Protein AF-A0ABD0QL43-F1 (afdb_monomer_lite)

Radius of gyration: 17.09 Å; chains: 1; bounding box: 35×27×38 Å

Sequence (55 aa):
TFSRCVLSCEEVDDLDELLATRLLSFLMDHHQEVLQVPVYLRNAVEDHISYLKSL

Foldseek 3Di:
DVLCVVPPDPPCPDDPPVVSVVVVVVCVVCVCPPVPDPPVVVVVVVVVVVVVVVD

Organism: Cirrhinus mrigala (NCBI:txid683832)

Sec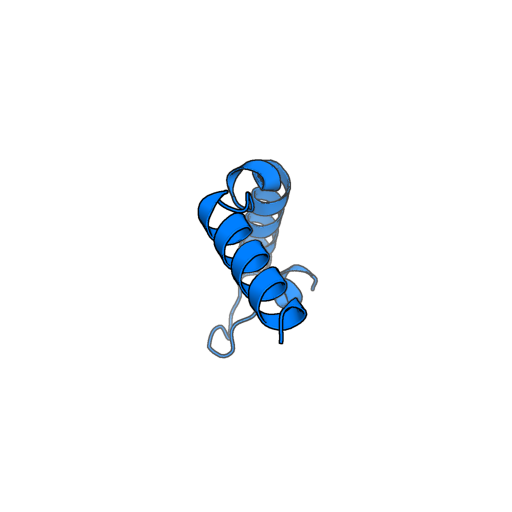ondary structure (DSSP, 8-state):
-HHHHHH--TT-TT--HHHHHHHHHHHHHTHHHHSPPPHHHHHHHHHHHHHHHT-

Structure (mmCIF, N/CA/C/O backbone):
data_AF-A0ABD0QL43-F1
#
_entry.id   AF-A0ABD0QL43-F1
#
loop_
_atom_site.group_PDB
_atom_site.id
_atom_site.type_symbol
_atom_site.label_atom_id
_atom_site.label_alt_id
_atom_site.label_comp_id
_atom_site.label_asym_id
_atom_site.label_entity_id
_atom_site.label_seq_id
_atom_site.pdbx_PDB_ins_code
_atom_site.C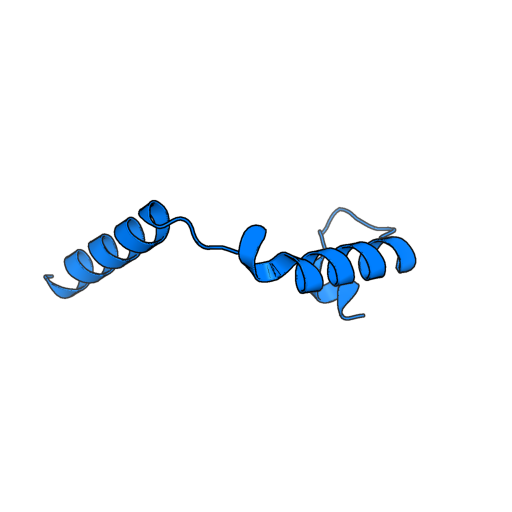artn_x
_atom_site.Cartn_y
_atom_site.Cartn_z
_atom_site.occupancy
_atom_site.B_iso_or_equiv
_atom_site.auth_seq_id
_atom_site.auth_comp_id
_atom_site.auth_asym_id
_atom_site.auth_atom_id
_atom_site.pdbx_PDB_model_num
ATOM 1 N N . THR A 1 1 ? 16.167 -11.089 -3.281 1.00 70.25 1 THR A N 1
ATOM 2 C CA . THR A 1 1 ? 16.491 -9.649 -3.180 1.00 70.25 1 THR A CA 1
ATOM 3 C C . THR A 1 1 ? 15.322 -8.924 -2.526 1.00 70.25 1 THR A C 1
ATOM 5 O O . THR A 1 1 ? 14.240 -9.500 -2.466 1.00 70.25 1 THR A O 1
ATOM 8 N N . PHE A 1 2 ? 15.523 -7.726 -1.956 1.00 79.25 2 PHE A N 1
ATOM 9 C CA . PHE A 1 2 ? 14.450 -6.964 -1.281 1.00 79.25 2 PHE A CA 1
ATOM 10 C C . PHE A 1 2 ? 13.280 -6.655 -2.235 1.00 79.25 2 PHE A C 1
ATOM 12 O O . PHE A 1 2 ? 12.123 -6.822 -1.863 1.00 79.25 2 PHE A O 1
ATOM 19 N N . SER A 1 3 ? 13.597 -6.354 -3.495 1.00 79.81 3 SER A N 1
ATOM 20 C CA . SER A 1 3 ? 12.694 -6.342 -4.660 1.00 79.81 3 SER A CA 1
ATOM 21 C C . SER A 1 3 ? 11.777 -7.552 -4.722 1.00 79.81 3 SER A C 1
ATOM 23 O O . SER A 1 3 ? 10.562 -7.389 -4.709 1.00 79.81 3 SER A O 1
ATOM 25 N N . ARG A 1 4 ? 12.323 -8.768 -4.691 1.00 77.88 4 ARG A N 1
ATOM 26 C CA . ARG A 1 4 ? 11.513 -9.991 -4.695 1.00 77.88 4 ARG A CA 1
ATOM 27 C C . ARG A 1 4 ? 10.652 -10.136 -3.437 1.00 77.88 4 ARG A C 1
ATOM 29 O O . ARG A 1 4 ? 9.544 -10.628 -3.543 1.00 77.88 4 ARG A O 1
ATOM 36 N N . CYS A 1 5 ? 11.094 -9.700 -2.259 1.00 82.38 5 CYS A N 1
ATOM 37 C CA . CYS A 1 5 ? 10.259 -9.785 -1.050 1.00 82.38 5 CYS A CA 1
ATOM 38 C C . CYS A 1 5 ? 9.042 -8.850 -1.092 1.00 82.38 5 CYS A C 1
ATOM 40 O O . CYS A 1 5 ? 8.005 -9.186 -0.534 1.00 82.38 5 CYS A O 1
ATOM 42 N N . VAL A 1 6 ? 9.172 -7.685 -1.729 1.00 83.44 6 VAL A N 1
ATOM 43 C CA . VAL A 1 6 ? 8.111 -6.666 -1.776 1.00 83.44 6 VAL A CA 1
ATOM 44 C C . VAL A 1 6 ? 7.216 -6.818 -3.010 1.00 83.44 6 VAL A C 1
ATOM 46 O O . VAL A 1 6 ? 6.030 -6.520 -2.938 1.00 83.44 6 VAL A O 1
ATOM 49 N N . LEU A 1 7 ? 7.772 -7.281 -4.134 1.00 81.06 7 LEU A N 1
ATOM 50 C CA . LEU A 1 7 ? 7.099 -7.343 -5.437 1.00 81.06 7 LEU A CA 1
ATOM 51 C C . LEU A 1 7 ? 6.828 -8.777 -5.923 1.00 81.06 7 LEU A C 1
ATOM 53 O O . LEU A 1 7 ? 6.404 -8.954 -7.063 1.00 81.06 7 LEU A O 1
ATOM 57 N N . SER A 1 8 ? 7.103 -9.808 -5.115 1.00 71.69 8 SER A N 1
ATOM 58 C CA . SER A 1 8 ? 6.815 -11.188 -5.532 1.00 71.69 8 SER A CA 1
ATOM 59 C C . SER A 1 8 ? 5.318 -11.431 -5.680 1.00 71.69 8 SER A C 1
ATOM 61 O O . SER A 1 8 ? 4.508 -11.048 -4.841 1.00 71.69 8 SER A O 1
ATOM 63 N N . CYS A 1 9 ? 4.976 -12.131 -6.755 1.00 67.56 9 CYS A N 1
ATOM 64 C CA . CYS A 1 9 ? 3.666 -12.695 -7.029 1.00 67.56 9 CYS A CA 1
ATOM 65 C C . CYS A 1 9 ? 3.901 -14.124 -7.540 1.00 67.56 9 CYS A C 1
ATOM 67 O O . CYS A 1 9 ? 4.886 -14.348 -8.248 1.00 67.56 9 CYS A O 1
ATOM 69 N N . GLU A 1 10 ? 3.042 -15.081 -7.169 1.00 65.81 10 GLU A N 1
ATOM 70 C CA . GLU A 1 10 ? 3.185 -16.502 -7.549 1.00 65.81 10 GLU A CA 1
ATOM 71 C C . GLU A 1 10 ? 3.271 -16.723 -9.069 1.00 65.81 10 GLU A C 1
ATOM 73 O O . GLU A 1 10 ? 3.830 -17.722 -9.500 1.00 65.81 10 GLU A O 1
ATOM 78 N N . GLU A 1 11 ? 2.773 -15.784 -9.878 1.00 64.94 11 GLU A N 1
ATOM 79 C CA . GLU A 1 11 ? 2.708 -15.903 -11.340 1.00 64.94 11 GLU A CA 1
ATOM 80 C C . GLU A 1 11 ? 3.875 -15.234 -12.091 1.00 64.94 11 GLU A C 1
ATOM 82 O O . GLU A 1 11 ? 3.953 -15.324 -13.316 1.00 64.94 11 GLU A O 1
ATOM 87 N N . VAL A 1 12 ? 4.785 -14.538 -11.400 1.00 61.38 12 VAL A N 1
ATOM 88 C CA . VAL A 1 12 ? 5.840 -13.744 -12.057 1.00 61.38 12 VAL A CA 1
ATOM 89 C C . VAL A 1 12 ? 7.173 -14.485 -11.984 1.00 61.38 12 VAL A C 1
ATOM 91 O O . VAL A 1 12 ? 8.007 -14.228 -11.116 1.00 61.38 12 VAL A O 1
ATOM 94 N N . ASP A 1 13 ? 7.362 -15.421 -12.916 1.00 64.44 13 ASP A N 1
ATOM 95 C CA . ASP A 1 13 ? 8.574 -16.249 -13.014 1.00 64.44 13 ASP A CA 1
ATOM 96 C C . ASP A 1 13 ? 9.825 -15.474 -13.480 1.00 64.44 13 ASP A C 1
ATOM 98 O O . ASP A 1 13 ? 10.943 -15.921 -13.224 1.00 64.44 13 ASP A O 1
ATOM 102 N N . ASP A 1 14 ? 9.669 -14.292 -14.091 1.00 72.44 14 ASP A N 1
ATOM 103 C CA . ASP A 1 14 ? 10.789 -13.468 -14.577 1.00 72.44 14 ASP A CA 1
ATOM 104 C C . ASP A 1 14 ? 10.636 -11.990 -14.180 1.00 72.44 14 ASP A C 1
ATOM 106 O O . ASP A 1 14 ? 10.417 -11.095 -14.998 1.00 72.44 14 ASP A O 1
ATOM 110 N N . LEU A 1 15 ? 10.681 -11.727 -12.870 1.00 73.81 15 LEU A N 1
ATOM 111 C CA . LEU A 1 15 ? 10.727 -10.359 -12.358 1.00 73.81 15 LEU A CA 1
ATOM 112 C C . LEU A 1 15 ? 12.080 -9.724 -12.720 1.00 73.81 15 LEU A C 1
ATOM 114 O O . LEU A 1 15 ? 13.092 -10.023 -12.085 1.00 73.81 15 LEU A O 1
ATOM 118 N N . ASP A 1 16 ? 12.084 -8.818 -13.702 1.00 86.69 16 ASP A N 1
ATOM 119 C CA . ASP A 1 16 ? 13.267 -8.032 -14.073 1.00 86.69 16 ASP A CA 1
ATOM 120 C C . ASP A 1 16 ? 13.783 -7.242 -12.856 1.00 86.69 16 ASP A C 1
ATOM 122 O O . ASP A 1 16 ? 13.134 -6.320 -12.354 1.00 86.69 16 ASP A O 1
ATOM 126 N N . GLU A 1 17 ? 14.971 -7.609 -12.373 1.00 83.75 17 GLU A N 1
ATOM 127 C CA . GLU A 1 17 ? 15.573 -7.063 -11.154 1.00 83.75 17 GLU A CA 1
ATOM 128 C C . GLU A 1 17 ? 15.880 -5.557 -11.268 1.00 83.75 17 GLU A C 1
ATOM 130 O O . GLU A 1 17 ? 15.783 -4.825 -10.276 1.0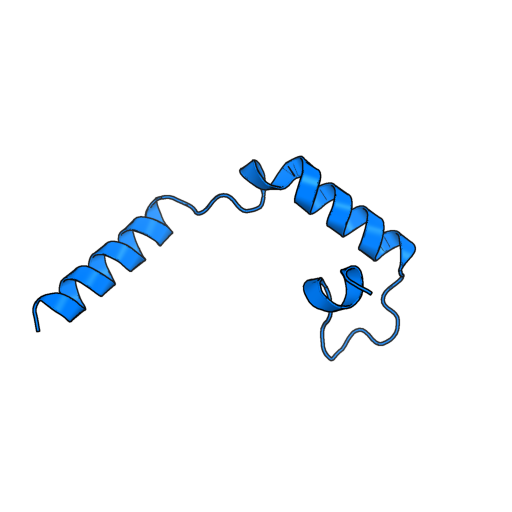0 83.75 17 GLU A O 1
ATOM 135 N N . LEU A 1 18 ? 16.200 -5.054 -12.468 1.00 88.38 18 LEU A N 1
ATOM 136 C CA . LEU A 1 18 ? 16.448 -3.628 -12.690 1.00 88.38 18 LEU A CA 1
ATOM 137 C C . LEU A 1 18 ? 15.141 -2.840 -12.618 1.00 88.38 18 LEU A C 1
ATOM 139 O O . LEU A 1 18 ? 15.091 -1.780 -11.984 1.00 88.38 18 LEU A O 1
ATOM 143 N N . LEU A 1 19 ? 14.081 -3.355 -13.243 1.00 86.75 19 LEU A N 1
ATOM 144 C CA . LEU A 1 19 ? 12.757 -2.743 -13.175 1.00 86.75 19 LEU A CA 1
ATOM 145 C C . LEU A 1 19 ? 12.208 -2.782 -11.746 1.00 86.75 19 LEU A C 1
ATOM 147 O O . LEU A 1 19 ? 11.719 -1.768 -11.251 1.00 86.75 19 LEU A O 1
ATOM 151 N N . ALA A 1 20 ? 12.351 -3.915 -11.063 1.00 88.56 20 ALA A N 1
ATOM 152 C CA . ALA A 1 20 ? 11.909 -4.100 -9.689 1.00 88.56 20 ALA A CA 1
ATOM 153 C C . ALA A 1 20 ? 12.624 -3.144 -8.726 1.00 88.56 20 ALA A C 1
ATOM 155 O O . ALA A 1 20 ? 11.990 -2.535 -7.864 1.00 88.56 20 ALA A O 1
ATOM 156 N N . THR A 1 21 ? 13.932 -2.948 -8.911 1.00 88.56 21 THR A N 1
ATOM 157 C CA . THR A 1 21 ? 14.705 -1.974 -8.131 1.00 88.56 21 THR A CA 1
ATOM 158 C C . THR A 1 21 ? 14.230 -0.548 -8.397 1.00 88.56 21 THR A C 1
ATOM 160 O O . THR A 1 21 ? 13.997 0.197 -7.450 1.00 88.56 21 THR A O 1
ATOM 163 N N . ARG A 1 22 ? 14.019 -0.164 -9.663 1.00 90.88 22 ARG A N 1
ATOM 164 C CA . ARG A 1 22 ? 13.514 1.176 -10.012 1.00 90.88 22 ARG A CA 1
ATOM 165 C C . ARG A 1 22 ? 12.120 1.440 -9.451 1.00 90.88 22 ARG A C 1
ATOM 167 O O . ARG A 1 22 ? 11.874 2.529 -8.943 1.00 90.88 22 ARG A O 1
ATOM 174 N N . LEU A 1 23 ? 11.229 0.454 -9.528 1.00 90.06 23 LEU A N 1
ATOM 175 C CA . LEU A 1 23 ? 9.881 0.550 -8.978 1.00 90.06 23 LEU A CA 1
ATOM 176 C C . LEU A 1 23 ? 9.921 0.716 -7.458 1.00 90.06 23 LEU A C 1
ATOM 178 O O . LEU A 1 23 ? 9.236 1.579 -6.920 1.00 90.06 23 LEU A O 1
ATOM 182 N N . LEU A 1 24 ? 10.754 -0.062 -6.770 1.00 90.00 24 LEU A N 1
ATOM 183 C CA . LEU A 1 24 ? 10.954 0.102 -5.335 1.00 90.00 24 LEU A CA 1
ATOM 184 C C . LEU A 1 24 ? 11.513 1.473 -4.967 1.00 90.00 24 LEU A C 1
ATOM 186 O O . LEU A 1 24 ? 11.003 2.086 -4.036 1.00 90.00 24 LEU A O 1
ATOM 190 N N . SER A 1 25 ? 12.528 1.960 -5.684 1.00 91.56 25 SER A N 1
ATOM 191 C CA . SER A 1 25 ? 13.074 3.302 -5.459 1.00 91.56 25 SER A CA 1
ATOM 192 C C . SER A 1 25 ? 11.989 4.363 -5.616 1.00 91.56 25 SER A C 1
ATOM 194 O O . SER A 1 25 ? 11.815 5.180 -4.722 1.00 91.56 25 SER A O 1
ATOM 196 N N . PHE A 1 26 ? 11.177 4.276 -6.672 1.00 92.38 26 PHE A N 1
ATOM 197 C CA . PHE A 1 26 ? 10.037 5.170 -6.863 1.00 92.38 26 PHE A CA 1
ATOM 198 C C . PHE A 1 26 ? 9.039 5.101 -5.696 1.00 92.38 26 PHE A C 1
ATOM 200 O O . PHE A 1 26 ? 8.642 6.133 -5.161 1.00 92.38 26 PHE A O 1
ATOM 207 N N . LEU A 1 27 ? 8.652 3.899 -5.259 1.00 91.00 27 LEU A N 1
ATOM 208 C CA . LEU A 1 27 ? 7.740 3.725 -4.124 1.00 91.00 27 LEU A CA 1
ATOM 209 C C . LEU A 1 27 ? 8.307 4.313 -2.827 1.00 91.00 27 LEU A C 1
ATOM 211 O O . LEU A 1 27 ? 7.552 4.864 -2.032 1.00 91.00 27 LEU A O 1
ATOM 215 N N . MET A 1 28 ? 9.619 4.205 -2.608 1.00 90.25 28 MET A N 1
ATOM 216 C CA . MET A 1 28 ? 10.291 4.780 -1.442 1.00 90.25 28 MET A CA 1
ATOM 217 C C . MET A 1 28 ? 10.362 6.308 -1.517 1.00 90.25 28 MET A C 1
ATOM 219 O O . MET A 1 28 ? 10.052 6.983 -0.532 1.00 90.25 28 MET A O 1
ATOM 223 N N . ASP A 1 29 ? 10.711 6.855 -2.680 1.00 93.94 29 ASP A N 1
ATOM 224 C CA . ASP A 1 29 ? 10.838 8.298 -2.899 1.00 93.94 29 ASP A CA 1
ATOM 225 C C . ASP A 1 29 ? 9.472 9.004 -2.824 1.00 93.94 29 ASP A C 1
ATOM 227 O O . ASP A 1 29 ? 9.370 10.115 -2.307 1.00 93.94 29 ASP A O 1
ATOM 231 N N . HIS A 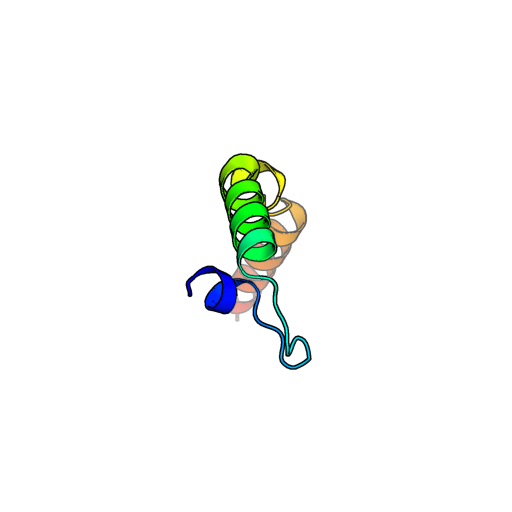1 30 ? 8.403 8.323 -3.250 1.00 91.94 30 HIS A N 1
ATOM 232 C CA . HIS A 1 30 ? 7.030 8.838 -3.273 1.00 91.94 30 HIS A CA 1
ATOM 233 C C . HIS A 1 30 ? 6.116 8.210 -2.206 1.00 91.94 30 HIS A C 1
ATOM 235 O O . HIS A 1 30 ? 4.888 8.266 -2.318 1.00 91.94 30 HIS A O 1
ATOM 241 N N . HIS A 1 31 ? 6.683 7.621 -1.148 1.00 87.94 31 HIS A N 1
ATOM 242 C CA . HIS A 1 31 ? 5.918 6.836 -0.170 1.00 87.94 31 HIS A CA 1
ATOM 243 C C . HIS A 1 31 ? 4.781 7.622 0.496 1.00 87.94 31 HIS A C 1
ATOM 245 O O . HIS A 1 31 ? 3.732 7.051 0.783 1.00 87.94 31 HIS A O 1
ATOM 251 N N . GLN A 1 32 ? 4.964 8.923 0.737 1.00 86.31 32 GLN A N 1
ATOM 252 C CA . GLN A 1 32 ? 3.946 9.747 1.391 1.00 86.31 32 GLN A CA 1
ATOM 253 C C . GLN A 1 32 ? 2.686 9.917 0.553 1.00 86.31 32 GLN A C 1
ATOM 255 O O . GLN A 1 32 ? 1.621 10.066 1.134 1.00 86.31 32 GLN A O 1
ATOM 260 N N . GLU A 1 33 ? 2.807 9.913 -0.773 1.00 88.88 33 GLU A N 1
ATOM 261 C CA . GLU A 1 33 ? 1.678 10.062 -1.692 1.00 88.88 33 GLU A CA 1
ATOM 262 C C . GLU A 1 33 ? 1.087 8.696 -2.050 1.00 88.88 33 GLU A C 1
ATOM 264 O O . GLU A 1 33 ? -0.128 8.524 -2.045 1.00 88.88 33 GLU A O 1
ATOM 269 N N . VAL A 1 34 ? 1.944 7.703 -2.317 1.00 86.88 34 VAL A N 1
ATOM 270 C CA . VAL A 1 34 ? 1.518 6.376 -2.787 1.00 86.88 34 VAL A CA 1
ATOM 271 C C . VAL A 1 34 ? 0.974 5.502 -1.656 1.00 86.88 34 VAL A C 1
ATOM 273 O O . VAL A 1 34 ? 0.003 4.776 -1.854 1.00 86.88 34 VAL A O 1
ATOM 276 N N . LEU A 1 35 ? 1.588 5.555 -0.471 1.00 84.81 35 LEU A N 1
ATOM 277 C CA . LEU A 1 35 ? 1.218 4.723 0.682 1.00 84.81 35 LEU A CA 1
ATOM 278 C C . LEU A 1 35 ? 0.427 5.506 1.734 1.00 84.81 35 LEU A C 1
ATOM 280 O O . LEU A 1 35 ? 0.217 5.008 2.844 1.00 84.81 35 LEU A O 1
ATOM 284 N N . GLN A 1 36 ? -0.016 6.727 1.409 1.00 90.75 36 GLN A N 1
ATOM 285 C CA . GLN A 1 36 ? -0.877 7.485 2.304 1.00 90.75 36 GLN A CA 1
ATOM 286 C C . GLN A 1 36 ? -2.149 6.694 2.568 1.00 90.75 36 GLN A C 1
ATOM 288 O O . GLN A 1 36 ? -2.892 6.370 1.644 1.00 90.75 36 GLN A O 1
ATOM 293 N N . VAL A 1 37 ? -2.436 6.420 3.838 1.00 88.31 37 VAL A N 1
ATOM 294 C CA . VAL A 1 37 ? -3.703 5.793 4.204 1.00 88.31 37 VAL A CA 1
ATOM 295 C C . VAL A 1 37 ? -4.816 6.837 4.067 1.00 88.31 37 VAL A C 1
ATOM 297 O O . VAL A 1 37 ? -4.774 7.858 4.763 1.00 88.31 37 VAL A O 1
ATOM 300 N N . PRO A 1 38 ? -5.833 6.602 3.219 1.00 91.69 38 PRO A N 1
ATOM 301 C CA . PRO A 1 38 ? -6.994 7.473 3.142 1.00 91.69 38 PRO A CA 1
ATOM 302 C C . PRO A 1 38 ? -7.697 7.582 4.498 1.00 91.69 38 PRO A C 1
ATOM 304 O O . PRO A 1 38 ? -7.952 6.574 5.161 1.00 91.69 38 PRO A O 1
ATOM 307 N N . VAL A 1 39 ? -8.076 8.805 4.879 1.00 92.88 39 VAL A N 1
ATOM 308 C CA . VAL A 1 39 ? -8.709 9.094 6.181 1.00 92.88 39 VAL A CA 1
ATOM 309 C C . VAL A 1 39 ? -9.945 8.224 6.420 1.00 92.88 39 VAL A C 1
ATOM 311 O O . VAL A 1 39 ? -10.138 7.721 7.520 1.00 92.88 39 VAL A O 1
ATOM 314 N N . TYR A 1 40 ? -10.750 7.975 5.384 1.00 94.44 40 TYR A N 1
ATOM 315 C CA . TYR A 1 40 ? -11.954 7.153 5.517 1.00 94.44 40 TYR A CA 1
ATOM 316 C C . TYR A 1 40 ? -11.649 5.692 5.894 1.00 94.44 40 TYR A C 1
ATOM 318 O O . TYR A 1 40 ? -12.388 5.112 6.685 1.00 94.44 40 TYR A O 1
ATOM 326 N N . LEU A 1 41 ? -10.560 5.102 5.376 1.00 94.06 41 LEU A N 1
ATOM 327 C CA . LEU A 1 41 ? -10.158 3.735 5.728 1.00 94.06 41 LEU A CA 1
ATOM 328 C C . LEU A 1 41 ? -9.672 3.672 7.169 1.00 94.06 41 LEU A C 1
ATOM 330 O O . LEU A 1 41 ? -10.028 2.752 7.901 1.00 94.06 41 LEU A O 1
ATOM 334 N N . ARG A 1 42 ? -8.895 4.673 7.588 1.00 94.25 42 ARG A N 1
ATOM 335 C CA . ARG A 1 42 ? -8.453 4.787 8.976 1.00 94.25 42 ARG A CA 1
ATOM 336 C C . ARG A 1 42 ? -9.646 4.877 9.929 1.00 94.25 42 ARG A C 1
ATOM 338 O O . ARG A 1 42 ? -9.703 4.110 10.884 1.00 94.25 42 ARG A O 1
ATOM 345 N N . ASN A 1 43 ? -10.606 5.749 9.629 1.00 96.44 43 ASN A N 1
ATOM 346 C CA . ASN A 1 43 ? -11.807 5.914 10.445 1.00 96.44 43 ASN A CA 1
ATOM 347 C C . ASN A 1 43 ? -12.617 4.611 10.512 1.00 96.44 43 ASN A C 1
ATOM 349 O O . ASN A 1 43 ? -12.988 4.187 11.597 1.00 96.44 43 ASN A O 1
ATOM 353 N N . ALA A 1 44 ? -12.805 3.919 9.383 1.00 96.75 44 ALA A N 1
ATOM 354 C CA . ALA A 1 44 ? -13.527 2.646 9.355 1.00 96.75 44 ALA A CA 1
ATOM 355 C C . ALA A 1 44 ? -12.883 1.574 10.256 1.00 96.75 44 ALA A C 1
ATOM 357 O O . ALA A 1 44 ? -13.585 0.807 10.916 1.00 96.75 44 ALA A O 1
ATOM 358 N N . VAL A 1 45 ? -11.547 1.526 10.312 1.00 96.25 45 VAL A N 1
ATOM 359 C CA . VAL A 1 45 ? -10.816 0.621 11.211 1.00 96.25 45 VAL A CA 1
ATOM 360 C C . VAL A 1 45 ? -10.973 1.046 12.674 1.00 96.25 45 VAL A C 1
ATOM 362 O O . VAL A 1 45 ? -11.231 0.197 13.526 1.00 96.25 45 VAL A O 1
ATOM 365 N N . GLU A 1 46 ? -10.844 2.339 12.980 1.00 96.94 46 GLU A N 1
ATOM 366 C CA . GLU A 1 46 ? -11.009 2.875 14.340 1.00 96.94 46 GLU A CA 1
ATOM 367 C C . GLU A 1 46 ? -12.432 2.639 14.883 1.00 96.94 46 GLU A C 1
ATOM 369 O O . GLU A 1 46 ? -12.590 2.206 16.031 1.00 96.94 46 GLU A O 1
ATOM 374 N N . ASP A 1 47 ? -13.455 2.824 14.048 1.00 96.75 47 ASP A N 1
ATOM 375 C CA . ASP A 1 47 ? -14.858 2.551 14.371 1.00 96.75 47 ASP A CA 1
ATOM 376 C C . ASP A 1 47 ? -15.080 1.062 14.654 1.00 96.75 47 ASP A C 1
ATOM 378 O O . ASP A 1 47 ? -15.690 0.695 15.662 1.00 96.75 47 ASP A O 1
ATOM 382 N N . HIS A 1 48 ? -14.531 0.183 13.808 1.00 95.88 48 HIS A N 1
ATOM 383 C CA . HIS A 1 48 ? -14.650 -1.261 13.993 1.00 95.88 48 HIS A CA 1
ATOM 384 C C . HIS A 1 48 ? -13.956 -1.739 15.276 1.00 95.88 48 HIS A C 1
ATOM 386 O O . HIS A 1 48 ? -14.520 -2.529 16.032 1.00 95.88 48 HIS A O 1
ATOM 392 N N . ILE A 1 49 ? -12.762 -1.222 15.578 1.00 97.00 49 ILE A N 1
ATOM 393 C CA . ILE A 1 49 ? -12.061 -1.517 16.836 1.00 97.00 49 ILE A CA 1
ATOM 394 C C . ILE A 1 49 ? -12.874 -1.026 18.038 1.00 97.00 49 ILE A C 1
ATOM 396 O O . ILE A 1 49 ? -12.957 -1.725 19.049 1.00 97.00 49 ILE A O 1
ATOM 400 N N . SER A 1 50 ? -13.466 0.165 17.949 1.00 96.50 50 SER A N 1
ATOM 401 C CA . SER A 1 50 ? -14.290 0.729 19.024 1.00 96.50 50 SER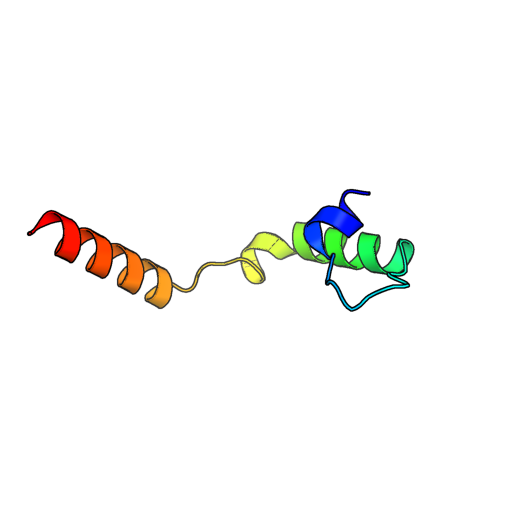 A CA 1
ATOM 402 C C . SER A 1 50 ? -15.539 -0.116 19.274 1.00 96.50 50 SER A C 1
ATOM 404 O O . SER A 1 50 ? -15.846 -0.412 20.427 1.00 96.50 50 SER A O 1
ATOM 406 N N . TYR A 1 51 ? -16.192 -0.593 18.211 1.00 96.19 51 TYR A N 1
ATOM 407 C CA . TYR A 1 51 ? -17.286 -1.560 18.297 1.00 96.19 51 TYR A CA 1
ATOM 408 C C . TYR A 1 51 ? -16.854 -2.844 19.021 1.00 96.19 51 TYR A C 1
ATOM 410 O O . TYR A 1 51 ? -17.496 -3.242 19.993 1.00 96.19 51 TYR A O 1
ATOM 418 N N . LEU A 1 52 ? -15.729 -3.446 18.618 1.00 96.94 52 LEU A N 1
ATOM 419 C CA . LEU A 1 52 ? -15.214 -4.676 19.234 1.00 96.94 52 LEU A CA 1
ATOM 420 C C . LEU A 1 52 ? -14.856 -4.512 20.717 1.00 96.94 52 LEU A C 1
ATOM 422 O O . LEU A 1 52 ? -14.987 -5.464 21.474 1.00 96.94 52 LEU A O 1
ATOM 426 N N . LYS A 1 53 ? -14.412 -3.324 21.141 1.00 94.69 53 LYS A N 1
ATOM 427 C CA . LYS A 1 53 ? -14.115 -3.019 22.553 1.00 94.69 53 LYS A CA 1
ATOM 428 C C . LYS A 1 53 ? -15.357 -2.745 23.404 1.00 94.69 53 LYS A C 1
ATOM 430 O O . LYS A 1 53 ? -15.238 -2.695 24.624 1.00 94.69 53 LYS A O 1
ATOM 435 N N . SER A 1 54 ? -16.497 -2.475 22.770 1.00 89.00 54 SER A N 1
ATOM 436 C CA . SER A 1 54 ? -17.770 -2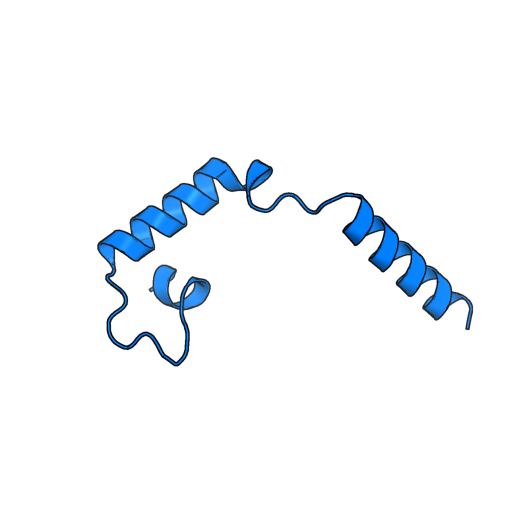.201 23.448 1.00 89.00 54 SER A CA 1
ATOM 437 C C . SER A 1 54 ? -18.632 -3.452 23.671 1.00 89.00 54 SER A C 1
ATOM 439 O O . SER A 1 54 ? -19.665 -3.360 24.334 1.00 89.00 54 SER A O 1
ATOM 441 N N . LEU A 1 55 ? -18.198 -4.590 23.117 1.00 71.38 55 LEU A N 1
ATOM 442 C CA . LEU A 1 55 ? -18.683 -5.946 23.399 1.00 71.38 55 LEU A CA 1
ATOM 443 C C . LEU A 1 55 ? -18.047 -6.492 24.684 1.00 71.38 55 LEU A C 1
ATOM 445 O O . LEU A 1 55 ? -18.770 -7.204 25.416 1.00 71.38 55 LEU A O 1
#

pLDDT: mean 86.23, std 9.79, range [61.38, 97.0]